Protein AF-A0A973DZX0-F1 (afdb_monomer_lite)

Radius of gyration: 17.75 Å; chains: 1; bounding box: 36×29×49 Å

Foldseek 3Di:
DDPLLVVLLVVLVVVQVPDPDGDDPVRSVVSSVVSSVVVLVVVLVVLVVQLVVLCPDDPVCNVVSVVSNVVSVVVNVVVVVVVVVVD

Secondary structure (DSSP, 8-state):
--HHHHHHHHHHHHHHHH-SSPPPHHHHHHHHHHHHHHHHHHHHHHHHHHHHHHTTS-GGGHHHHHHHHHHHHHHHHHHHHHHHHT-

pLDDT: mean 84.05, std 7.31, range [49.56, 92.56]

Sequence (87 aa):
MDKFQTIAEEATTKINKLLTSKLDDKQQSDVANIVERAVIQAVLESQHRAVDAALRCPEADQDMAHKIATAIRQKNDILIVNLSSQR

Structure (mmCIF, N/CA/C/O backbone):
data_AF-A0A973DZX0-F1
#
_entry.id   AF-A0A973DZX0-F1
#
loop_
_atom_site.group_PDB
_atom_site.id
_atom_site.type_symbol
_atom_site.label_atom_id
_atom_site.label_alt_id
_atom_site.label_comp_id
_atom_site.label_asym_id
_atom_site.label_entity_id
_atom_site.label_seq_id
_atom_site.pdbx_PDB_ins_code
_atom_site.Cartn_x
_atom_site.Cartn_y
_atom_site.Cartn_z
_atom_site.occupancy
_atom_site.B_iso_or_equiv
_atom_site.auth_seq_id
_atom_site.auth_comp_id
_atom_site.auth_asym_id
_atom_site.auth_atom_id
_atom_site.pdbx_PDB_model_num
ATOM 1 N N . MET A 1 1 ? -11.033 10.981 -0.747 1.00 49.56 1 MET A N 1
ATOM 2 C CA . MET A 1 1 ? -11.024 9.694 -0.026 1.00 49.56 1 MET A CA 1
ATOM 3 C C . MET A 1 1 ? -9.882 8.890 -0.614 1.00 49.56 1 MET A C 1
ATOM 5 O O . MET A 1 1 ? -9.956 8.546 -1.791 1.00 49.56 1 MET A O 1
ATOM 9 N N . ASP A 1 2 ? -8.790 8.755 0.134 1.00 74.75 2 ASP A N 1
ATOM 10 C CA . ASP A 1 2 ? -7.562 8.107 -0.327 1.00 74.75 2 ASP A CA 1
ATOM 11 C C . ASP A 1 2 ? -7.825 6.606 -0.54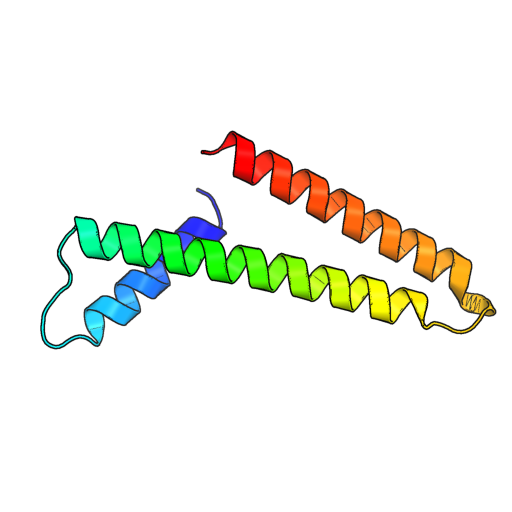6 1.00 74.75 2 ASP A C 1
ATOM 13 O O . ASP A 1 2 ? -8.389 5.935 0.319 1.00 74.75 2 ASP A O 1
ATOM 17 N N . LYS A 1 3 ? -7.491 6.067 -1.727 1.00 82.06 3 LYS A N 1
ATOM 18 C CA . LYS A 1 3 ? -7.830 4.672 -2.082 1.00 82.06 3 LYS A CA 1
ATOM 19 C C . LYS A 1 3 ? -7.196 3.671 -1.113 1.00 82.06 3 LYS A C 1
ATOM 21 O O . LYS A 1 3 ? -7.764 2.605 -0.888 1.00 82.06 3 LYS A O 1
ATOM 26 N N . PHE A 1 4 ? -6.036 4.009 -0.548 1.00 83.12 4 PHE A N 1
ATOM 27 C CA . PHE A 1 4 ? -5.334 3.174 0.426 1.00 83.12 4 PHE A CA 1
ATOM 28 C C . PHE A 1 4 ? -6.038 3.154 1.777 1.00 83.12 4 PHE A C 1
ATOM 30 O O . PHE A 1 4 ? -6.220 2.077 2.343 1.00 83.12 4 PHE A O 1
ATOM 37 N N . GLN A 1 5 ? -6.523 4.310 2.229 1.00 84.12 5 GLN A N 1
ATOM 38 C CA . GLN A 1 5 ? -7.323 4.422 3.439 1.00 84.12 5 GLN A CA 1
ATOM 39 C C . GLN A 1 5 ? -8.608 3.590 3.332 1.00 84.12 5 GLN A C 1
ATOM 41 O O . GLN A 1 5 ? -8.912 2.819 4.235 1.00 84.12 5 GLN A O 1
ATOM 46 N N . THR A 1 6 ? -9.317 3.642 2.199 1.00 88.31 6 THR A N 1
ATOM 47 C CA . THR A 1 6 ? -10.512 2.803 1.993 1.00 88.31 6 THR A CA 1
ATOM 48 C C . THR A 1 6 ? -10.185 1.306 2.052 1.00 88.31 6 THR A C 1
ATOM 50 O O . THR A 1 6 ? -10.889 0.545 2.713 1.00 88.31 6 THR A O 1
ATOM 53 N N . ILE A 1 7 ? -9.091 0.868 1.416 1.00 89.12 7 ILE A N 1
ATOM 54 C CA . ILE A 1 7 ? -8.638 -0.534 1.486 1.00 89.12 7 ILE A CA 1
ATOM 55 C C . ILE A 1 7 ? -8.316 -0.930 2.933 1.00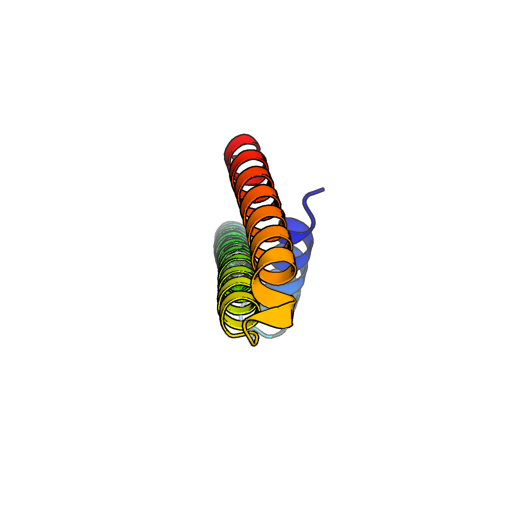 89.12 7 ILE A C 1
ATOM 57 O O . ILE A 1 7 ? -8.670 -2.028 3.370 1.00 89.12 7 ILE A O 1
ATOM 61 N N . ALA A 1 8 ? -7.658 -0.043 3.677 1.00 87.94 8 ALA A N 1
ATOM 62 C CA . ALA A 1 8 ? -7.302 -0.267 5.066 1.00 87.94 8 ALA A CA 1
ATOM 63 C C . ALA A 1 8 ? -8.532 -0.366 5.977 1.00 87.94 8 ALA A C 1
ATOM 65 O O . ALA A 1 8 ? -8.639 -1.314 6.750 1.00 87.94 8 ALA A O 1
ATOM 66 N N . GLU A 1 9 ? -9.495 0.544 5.845 1.00 90.06 9 GLU A N 1
ATOM 67 C CA . GLU A 1 9 ? -10.753 0.535 6.601 1.00 90.06 9 GLU A CA 1
ATOM 68 C C . GLU A 1 9 ? -11.582 -0.728 6.318 1.00 90.06 9 GLU A C 1
ATOM 70 O O . GLU A 1 9 ? -12.098 -1.374 7.240 1.00 90.06 9 GLU A O 1
ATOM 75 N N . GLU A 1 10 ? -11.670 -1.144 5.052 1.00 92.19 10 GLU A N 1
ATOM 76 C CA . GLU A 1 10 ? -12.339 -2.388 4.671 1.00 92.19 10 GLU A CA 1
ATOM 77 C C . GLU A 1 10 ? -11.647 -3.623 5.259 1.00 92.19 10 GLU A C 1
ATOM 79 O O . GLU A 1 10 ? -12.315 -4.547 5.738 1.00 92.19 10 GLU A O 1
ATOM 84 N N . ALA A 1 11 ? -10.315 -3.662 5.219 1.00 90.75 11 ALA A N 1
ATOM 85 C CA . ALA A 1 11 ? -9.531 -4.753 5.781 1.00 90.75 11 ALA A CA 1
ATOM 86 C C . ALA A 1 11 ? -9.689 -4.821 7.304 1.00 90.75 11 ALA A C 1
ATOM 88 O O . ALA A 1 11 ? -10.000 -5.890 7.829 1.00 90.75 11 ALA A O 1
ATOM 89 N N . THR A 1 12 ? -9.584 -3.688 8.003 1.00 91.25 12 THR A N 1
ATOM 90 C CA . THR A 1 12 ? -9.838 -3.582 9.446 1.00 91.25 12 THR A CA 1
ATOM 91 C C . THR A 1 12 ? -11.241 -4.060 9.790 1.00 91.25 12 THR A C 1
ATOM 93 O O . THR A 1 12 ? -11.417 -4.844 10.721 1.00 91.25 12 THR A O 1
ATOM 96 N N . THR A 1 13 ? -12.245 -3.681 8.997 1.00 91.81 13 THR A N 1
ATOM 97 C CA . THR A 1 13 ? -13.628 -4.139 9.184 1.00 91.81 13 THR A CA 1
ATOM 98 C C . THR A 1 13 ? -13.743 -5.658 9.043 1.00 91.81 13 THR A C 1
ATOM 100 O O . THR A 1 13 ? -14.415 -6.310 9.846 1.00 91.81 13 THR A O 1
ATOM 103 N N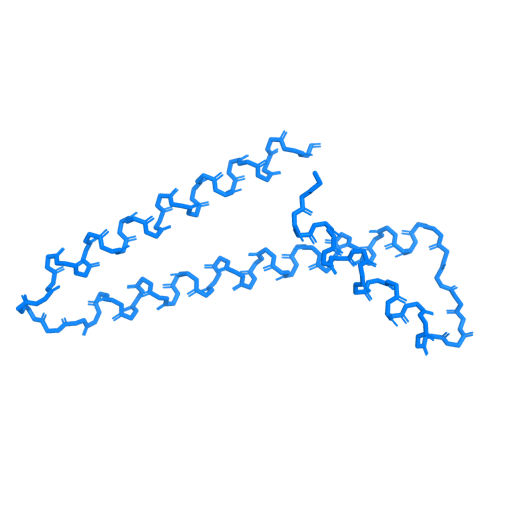 . LYS A 1 14 ? -13.089 -6.253 8.038 1.00 91.81 14 LYS A N 1
ATOM 104 C CA . LYS A 1 14 ? -13.064 -7.712 7.836 1.00 91.81 14 LYS A CA 1
ATOM 105 C C . LYS A 1 14 ? -12.344 -8.424 8.985 1.00 91.81 14 LYS A C 1
ATOM 107 O O . LYS A 1 14 ? -12.866 -9.415 9.486 1.00 91.81 14 LYS A O 1
ATOM 112 N N . ILE A 1 15 ? -11.214 -7.891 9.453 1.00 90.50 15 ILE A N 1
ATOM 113 C CA . ILE A 1 15 ? -10.470 -8.415 10.608 1.00 90.50 15 ILE A CA 1
ATOM 114 C C . ILE A 1 15 ? -11.345 -8.363 11.864 1.00 90.50 15 ILE A C 1
ATOM 116 O O . ILE A 1 15 ? -11.544 -9.383 12.518 1.00 90.50 15 ILE A O 1
ATOM 120 N N . ASN A 1 16 ? -11.963 -7.217 12.158 1.00 90.38 16 ASN A N 1
ATOM 121 C CA . ASN A 1 16 ? -12.823 -7.044 13.329 1.00 90.38 16 ASN A CA 1
ATOM 122 C C . ASN A 1 16 ? -14.059 -7.965 13.292 1.00 90.38 16 ASN A C 1
ATOM 124 O O . ASN A 1 16 ? -14.572 -8.386 14.329 1.00 90.38 16 ASN A O 1
ATOM 128 N N . LYS A 1 17 ? -14.552 -8.326 12.099 1.00 92.19 17 LYS A N 1
ATOM 129 C CA . LYS A 1 17 ? -15.627 -9.320 11.933 1.00 92.19 17 LYS A CA 1
ATOM 130 C C . LYS A 1 17 ? -15.198 -10.744 12.297 1.00 92.19 17 LYS A C 1
ATOM 132 O O . LYS A 1 17 ? -16.041 -11.476 12.802 1.00 92.19 17 LYS A O 1
ATOM 137 N N . LEU A 1 18 ? -13.938 -11.113 12.064 1.00 91.56 18 LEU A N 1
ATOM 138 C CA . LEU A 1 18 ? -13.397 -12.448 12.353 1.00 91.56 18 LEU A CA 1
ATOM 139 C C . LEU A 1 18 ? -13.012 -12.641 13.825 1.00 91.56 18 LEU A C 1
ATOM 141 O O . LEU A 1 18 ? -12.964 -13.773 14.300 1.00 91.56 18 LEU A O 1
ATOM 145 N N . LEU A 1 19 ? -12.727 -11.554 14.543 1.00 91.19 19 LEU A N 1
ATOM 146 C CA . LEU A 1 19 ? -12.336 -11.617 15.946 1.00 91.19 19 LEU A CA 1
ATOM 147 C C . LEU A 1 19 ? -13.535 -11.909 16.858 1.00 91.19 19 LEU A C 1
ATOM 149 O O . LEU A 1 19 ? -14.595 -11.287 16.744 1.00 91.19 19 LEU A O 1
ATOM 153 N N . THR A 1 20 ? -13.330 -12.825 17.806 1.00 87.81 20 THR A N 1
ATOM 154 C CA . THR A 1 20 ? -14.306 -13.172 18.852 1.00 87.81 20 THR A CA 1
ATOM 155 C C . THR A 1 20 ? -14.573 -11.989 19.785 1.00 87.81 20 THR A C 1
ATOM 157 O O . THR A 1 20 ? -15.712 -11.743 20.173 1.00 87.81 20 THR A O 1
ATOM 160 N N . SER A 1 21 ? -13.529 -11.225 20.112 1.00 91.00 21 SER A N 1
ATOM 161 C CA . SER A 1 21 ? -13.606 -9.951 20.828 1.00 91.00 21 SER A CA 1
ATOM 162 C C . SER A 1 21 ? -13.414 -8.801 19.846 1.00 91.00 21 SER A C 1
ATOM 164 O O . SER A 1 21 ? -12.420 -8.776 19.118 1.00 91.00 21 SER A O 1
ATOM 166 N N . LYS A 1 22 ? -14.345 -7.845 19.831 1.00 89.62 22 LYS A N 1
ATOM 167 C CA . LYS A 1 22 ? -14.241 -6.674 18.957 1.00 89.62 22 LYS A CA 1
ATOM 168 C C . LYS A 1 22 ? -13.089 -5.777 19.387 1.00 89.62 22 LYS A C 1
ATOM 170 O O . LYS A 1 22 ? -12.858 -5.593 20.578 1.00 89.62 22 LYS A O 1
ATOM 175 N N . LEU A 1 23 ? -12.402 -5.230 18.392 1.00 89.75 23 LEU A N 1
ATOM 176 C CA . LEU A 1 23 ? -11.412 -4.181 18.582 1.00 89.75 23 LEU A CA 1
ATOM 177 C C . LEU A 1 23 ? -12.120 -2.899 19.025 1.00 89.75 23 LEU A C 1
ATOM 179 O O . LEU A 1 23 ? -13.174 -2.562 18.476 1.00 89.75 23 LEU A O 1
ATOM 183 N N . ASP A 1 24 ? -11.537 -2.180 19.977 1.00 92.56 24 ASP A N 1
ATOM 184 C CA . ASP A 1 24 ? -11.980 -0.824 20.307 1.00 92.56 24 ASP A CA 1
ATOM 185 C C . ASP A 1 24 ? -11.622 0.176 19.188 1.00 92.56 24 ASP A C 1
ATOM 187 O O . ASP A 1 24 ? -10.900 -0.152 18.243 1.00 92.56 24 ASP A O 1
ATOM 191 N N . ASP A 1 25 ? -12.141 1.402 19.265 1.00 89.50 25 ASP A N 1
ATOM 192 C CA . ASP A 1 25 ? -11.959 2.409 18.209 1.00 89.50 25 ASP A CA 1
ATOM 193 C C . ASP A 1 25 ? -10.484 2.769 17.980 1.00 89.50 25 ASP A C 1
ATOM 195 O O . ASP A 1 25 ? -10.057 3.010 16.846 1.00 89.50 25 ASP A O 1
ATOM 199 N N . LYS A 1 26 ? -9.675 2.758 19.045 1.00 91.06 26 LYS A N 1
ATOM 200 C CA . LYS A 1 26 ? -8.243 3.045 18.956 1.00 91.06 26 LYS A CA 1
ATOM 201 C C . LYS A 1 26 ? -7.514 1.900 18.260 1.00 91.06 26 LYS A C 1
ATOM 203 O O . LYS A 1 26 ? -6.737 2.139 17.342 1.00 91.06 26 LYS A O 1
ATOM 208 N N . GLN A 1 27 ? -7.819 0.664 18.636 1.00 90.56 27 GLN A N 1
ATOM 209 C CA . GLN A 1 27 ? -7.274 -0.536 18.016 1.00 90.56 27 GLN A CA 1
ATOM 210 C C . GLN A 1 27 ? -7.677 -0.650 16.543 1.00 90.56 27 GLN A C 1
ATOM 212 O O . GLN A 1 27 ? -6.855 -1.031 15.715 1.00 90.56 27 GLN A O 1
ATOM 217 N N . GLN A 1 28 ? -8.916 -0.301 16.187 1.00 91.00 28 GLN A N 1
ATOM 218 C CA . GLN A 1 28 ? -9.353 -0.277 14.789 1.00 91.00 28 GLN A CA 1
ATOM 219 C C . GLN A 1 28 ? -8.574 0.764 13.975 1.00 91.00 28 GLN A C 1
ATOM 221 O O . GLN A 1 28 ? -8.118 0.452 12.874 1.00 91.00 28 GLN A O 1
ATOM 226 N N . SER A 1 29 ? -8.361 1.961 14.526 1.00 89.31 29 SER A N 1
ATOM 227 C CA . SER A 1 29 ? -7.536 2.996 13.892 1.00 89.31 29 SER A CA 1
ATOM 228 C C . SER A 1 29 ? -6.081 2.545 13.713 1.00 89.31 29 SER A C 1
ATOM 230 O O . SER A 1 29 ? -5.520 2.654 12.622 1.00 89.31 29 SER A O 1
ATOM 232 N N . ASP A 1 30 ? -5.479 1.945 14.743 1.00 90.31 30 ASP A N 1
ATOM 233 C CA . ASP A 1 30 ? -4.106 1.434 14.679 1.00 90.31 30 ASP A CA 1
ATOM 234 C C . ASP A 1 30 ? -3.966 0.314 13.634 1.00 90.31 30 ASP A C 1
ATOM 236 O O . ASP A 1 30 ? -3.024 0.319 12.839 1.00 90.31 30 ASP A O 1
ATOM 240 N N . VAL A 1 31 ? -4.928 -0.613 13.568 1.00 90.38 31 VAL A N 1
ATOM 241 C CA . VAL A 1 31 ? -4.950 -1.674 12.549 1.00 90.38 31 VAL A CA 1
ATOM 242 C C . VAL A 1 31 ? -5.117 -1.088 11.147 1.00 90.38 31 VAL A C 1
ATOM 24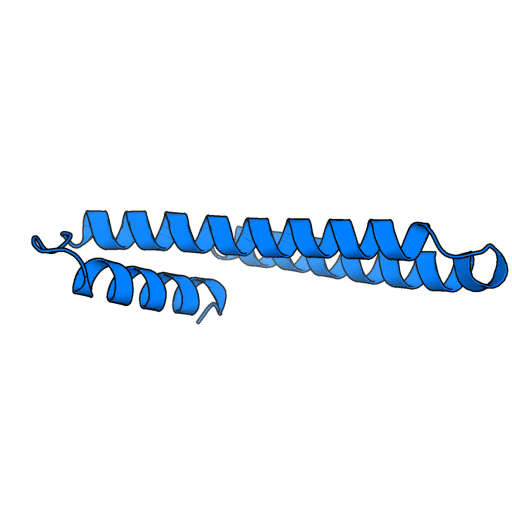4 O O . VAL A 1 31 ? -4.393 -1.503 10.243 1.00 90.38 31 VAL A O 1
ATOM 247 N N . ALA A 1 32 ? -5.997 -0.099 10.956 1.00 90.00 32 ALA A N 1
ATOM 248 C CA . ALA A 1 32 ? -6.149 0.572 9.665 1.00 90.00 32 ALA A CA 1
ATOM 249 C C . ALA A 1 32 ? -4.828 1.227 9.226 1.00 90.00 32 ALA A C 1
ATOM 251 O O . ALA A 1 32 ? -4.353 0.969 8.124 1.00 90.00 32 ALA A O 1
ATOM 252 N N . ASN A 1 33 ? -4.158 1.956 10.118 1.00 87.94 33 ASN A N 1
ATOM 253 C CA . ASN A 1 33 ? -2.855 2.562 9.832 1.00 87.94 33 ASN A CA 1
ATOM 254 C C . ASN A 1 33 ? -1.778 1.524 9.471 1.00 87.94 33 ASN A C 1
ATOM 256 O O . ASN A 1 33 ? -0.942 1.764 8.596 1.00 87.94 33 ASN A O 1
ATOM 260 N N . ILE A 1 34 ? -1.770 0.366 10.140 1.00 91.06 34 ILE A N 1
ATOM 261 C CA . ILE A 1 34 ? -0.837 -0.729 9.836 1.00 91.06 34 ILE A CA 1
ATOM 262 C C . ILE A 1 34 ? -1.111 -1.293 8.441 1.00 91.06 34 ILE A C 1
ATOM 264 O O . ILE A 1 34 ? -0.176 -1.454 7.653 1.00 91.06 34 ILE A O 1
ATOM 268 N N . VAL A 1 35 ? -2.378 -1.574 8.123 1.00 90.06 35 VAL A N 1
ATOM 269 C CA . VAL A 1 35 ? -2.763 -2.119 6.816 1.00 90.06 35 VAL A CA 1
ATOM 270 C C . VAL A 1 35 ? -2.450 -1.123 5.707 1.00 90.06 35 VAL A C 1
ATOM 272 O O . VAL A 1 35 ? -1.856 -1.506 4.702 1.00 90.06 35 VAL A O 1
ATOM 275 N N . GLU A 1 36 ? -2.788 0.150 5.893 1.00 88.69 36 GLU A N 1
ATOM 276 C CA . GLU A 1 36 ? -2.510 1.202 4.919 1.00 88.69 36 GLU A CA 1
ATOM 277 C C . GLU A 1 36 ? -1.014 1.267 4.588 1.00 88.69 36 GLU A C 1
ATOM 279 O O . GLU A 1 36 ? -0.623 1.189 3.421 1.00 88.69 36 GLU A O 1
ATOM 284 N N . ARG A 1 37 ? -0.157 1.313 5.617 1.00 87.56 37 ARG A N 1
ATOM 285 C CA . ARG A 1 37 ? 1.303 1.327 5.444 1.00 87.56 37 ARG A CA 1
ATOM 286 C C . ARG A 1 37 ? 1.816 0.082 4.728 1.00 87.56 37 ARG A C 1
ATOM 288 O O . ARG A 1 37 ? 2.662 0.207 3.844 1.00 87.56 37 ARG A O 1
ATOM 295 N N . ALA A 1 38 ? 1.308 -1.097 5.080 1.00 88.44 38 ALA A N 1
ATOM 296 C CA . ALA A 1 38 ? 1.706 -2.348 4.444 1.00 88.44 38 ALA A CA 1
ATOM 297 C C . ALA A 1 38 ? 1.332 -2.376 2.952 1.00 88.44 38 ALA A C 1
ATOM 299 O O . ALA A 1 38 ? 2.136 -2.804 2.123 1.00 88.44 38 ALA A O 1
ATOM 300 N N . VAL A 1 39 ? 0.145 -1.876 2.590 1.00 89.31 39 VAL A N 1
ATOM 301 C CA . VAL A 1 39 ? -0.296 -1.789 1.190 1.00 89.31 39 VAL A CA 1
ATOM 302 C C . VAL A 1 39 ? 0.552 -0.783 0.412 1.00 89.31 39 VAL A C 1
ATOM 304 O O . VAL A 1 39 ? 1.009 -1.107 -0.684 1.00 89.31 39 VAL A O 1
ATOM 307 N N . ILE A 1 40 ? 0.818 0.402 0.975 1.00 87.94 40 ILE A N 1
ATOM 308 C CA . ILE A 1 40 ? 1.698 1.406 0.354 1.00 87.94 40 ILE A CA 1
ATOM 309 C C . ILE A 1 40 ? 3.084 0.806 0.094 1.00 87.94 40 ILE A C 1
ATOM 311 O O . ILE A 1 40 ? 3.600 0.901 -1.021 1.00 87.94 40 ILE A O 1
ATOM 315 N N . GLN A 1 41 ? 3.669 0.137 1.092 1.00 87.31 41 GLN A N 1
ATOM 316 C CA . GLN A 1 41 ? 4.975 -0.502 0.952 1.00 87.31 41 GLN A CA 1
ATOM 317 C C . GLN A 1 41 ? 4.964 -1.584 -0.135 1.00 87.31 41 GLN A C 1
ATOM 319 O O . GLN A 1 41 ? 5.840 -1.589 -1.000 1.00 87.31 41 GLN A O 1
ATOM 324 N N . ALA A 1 42 ? 3.955 -2.459 -0.150 1.00 86.88 42 ALA A N 1
ATOM 325 C CA . ALA A 1 42 ? 3.837 -3.510 -1.157 1.00 86.88 42 ALA A CA 1
ATOM 326 C C . ALA A 1 42 ? 3.734 -2.945 -2.586 1.00 86.88 42 ALA A C 1
ATOM 328 O O . ALA A 1 42 ? 4.337 -3.494 -3.514 1.00 86.88 42 ALA A O 1
ATOM 329 N N . VAL A 1 43 ? 3.008 -1.835 -2.771 1.00 87.75 43 VAL A N 1
ATOM 330 C CA . VAL A 1 43 ? 2.902 -1.148 -4.067 1.00 87.75 43 VAL A CA 1
ATOM 331 C C . VAL A 1 43 ? 4.254 -0.577 -4.491 1.00 87.75 43 VAL A C 1
ATOM 333 O O . VAL A 1 43 ? 4.693 -0.864 -5.607 1.00 87.75 43 VAL A O 1
ATOM 336 N N . LEU A 1 44 ? 4.946 0.143 -3.605 1.00 85.31 44 LEU A N 1
ATOM 337 C CA . LEU A 1 44 ? 6.266 0.710 -3.898 1.00 85.31 44 LEU A CA 1
ATOM 338 C C . LEU A 1 44 ? 7.287 -0.381 -4.252 1.00 85.31 44 LEU A C 1
ATOM 340 O O . LEU A 1 44 ? 7.980 -0.283 -5.267 1.00 85.31 44 LEU A O 1
ATOM 344 N N . GLU A 1 45 ? 7.336 -1.469 -3.482 1.00 87.44 45 GLU A N 1
ATOM 345 C CA . GLU A 1 45 ? 8.210 -2.611 -3.770 1.00 87.44 45 GLU A CA 1
ATOM 346 C C . GLU A 1 45 ? 7.876 -3.278 -5.109 1.00 87.44 45 GLU A C 1
ATOM 348 O O . GLU A 1 45 ? 8.777 -3.644 -5.866 1.00 87.44 45 GLU A O 1
ATOM 353 N N . SER A 1 46 ? 6.589 -3.430 -5.441 1.00 84.62 46 SER A N 1
ATOM 354 C CA . SER A 1 46 ? 6.176 -4.007 -6.725 1.00 84.62 46 SER A CA 1
ATOM 355 C C . SER A 1 46 ? 6.634 -3.159 -7.915 1.00 84.62 46 SER A C 1
ATOM 357 O O . SER A 1 46 ? 7.067 -3.701 -8.933 1.00 84.62 46 SER A O 1
ATOM 359 N N . GLN A 1 47 ? 6.610 -1.834 -7.763 1.00 83.81 47 GLN A N 1
ATOM 360 C CA . GLN A 1 47 ? 7.063 -0.887 -8.774 1.00 83.81 47 GLN A CA 1
ATOM 361 C C . GLN A 1 47 ? 8.586 -0.919 -8.928 1.00 83.81 47 GLN A C 1
ATOM 363 O O . GLN A 1 47 ? 9.072 -0.924 -10.056 1.00 83.81 47 GLN A O 1
ATOM 368 N N . HIS A 1 48 ? 9.342 -1.033 -7.831 1.00 82.50 48 HIS A N 1
ATOM 369 C CA . HIS A 1 48 ? 10.790 -1.257 -7.901 1.00 82.50 48 HIS A CA 1
ATOM 370 C C . HIS A 1 48 ? 11.130 -2.552 -8.641 1.00 82.50 48 HIS A C 1
ATOM 372 O O . HIS A 1 48 ? 11.944 -2.530 -9.560 1.00 82.50 48 HIS A O 1
ATOM 378 N N . ARG A 1 49 ? 10.432 -3.656 -8.343 1.00 82.50 49 ARG A N 1
ATOM 379 C CA . ARG A 1 49 ? 10.617 -4.917 -9.080 1.00 82.50 49 ARG A CA 1
ATOM 380 C C . ARG A 1 49 ? 10.293 -4.782 -10.570 1.00 82.50 49 ARG A C 1
ATOM 382 O O . ARG A 1 49 ? 10.981 -5.378 -11.391 1.00 82.50 49 ARG A O 1
ATOM 389 N N . ALA A 1 50 ? 9.271 -4.003 -10.930 1.00 79.81 50 ALA A N 1
ATOM 390 C CA . ALA A 1 50 ? 8.932 -3.741 -12.330 1.00 79.81 50 ALA A CA 1
ATOM 391 C C . ALA A 1 50 ? 10.025 -2.933 -13.051 1.00 79.81 50 ALA A C 1
ATOM 393 O O . ALA A 1 50 ? 10.358 -3.238 -14.195 1.00 79.81 50 ALA A O 1
ATOM 394 N N . VAL A 1 51 ? 10.620 -1.945 -12.373 1.00 78.50 51 VAL A N 1
ATOM 395 C CA . VAL A 1 51 ? 11.789 -1.204 -12.872 1.00 78.50 51 VAL A CA 1
ATOM 396 C C . VAL A 1 51 ? 12.973 -2.146 -13.082 1.00 78.50 51 VAL A C 1
ATOM 398 O O . VAL A 1 51 ? 13.567 -2.142 -14.156 1.00 78.50 51 VAL A O 1
ATOM 401 N N . ASP A 1 52 ? 13.289 -2.981 -12.094 1.00 81.69 52 ASP A N 1
ATOM 402 C CA . ASP A 1 52 ? 14.406 -3.924 -12.177 1.00 81.69 52 ASP A CA 1
ATOM 403 C C . ASP A 1 52 ? 14.212 -4.942 -13.305 1.00 81.69 52 ASP A C 1
ATOM 405 O O . ASP A 1 52 ? 15.168 -5.294 -13.993 1.00 81.69 52 ASP A O 1
ATOM 409 N N . ALA A 1 53 ? 12.976 -5.401 -13.521 1.00 80.69 53 ALA A N 1
ATOM 410 C CA . ALA A 1 53 ? 12.637 -6.280 -14.631 1.00 80.69 53 ALA A CA 1
ATOM 411 C C . ALA A 1 53 ? 12.817 -5.581 -15.986 1.00 80.69 53 ALA A C 1
ATOM 413 O O . ALA A 1 53 ? 13.414 -6.167 -16.886 1.00 80.69 53 ALA A O 1
ATOM 414 N N . ALA A 1 54 ? 12.367 -4.328 -16.121 1.00 75.38 54 ALA A N 1
ATOM 415 C CA . ALA A 1 54 ? 12.551 -3.552 -17.346 1.00 75.38 54 ALA A CA 1
ATOM 416 C C . ALA A 1 54 ? 14.041 -3.366 -17.672 1.00 75.38 54 ALA A C 1
ATOM 418 O O . ALA A 1 54 ? 14.462 -3.579 -18.804 1.00 75.38 54 ALA A O 1
ATOM 419 N N . LEU A 1 55 ? 14.866 -3.046 -16.671 1.00 77.00 55 LEU A N 1
ATOM 420 C CA . LEU A 1 55 ? 16.307 -2.837 -16.847 1.00 77.00 55 LEU A CA 1
ATOM 421 C C . LEU A 1 55 ? 17.088 -4.106 -17.237 1.00 77.00 55 LEU A C 1
ATOM 423 O O . LEU A 1 55 ? 18.247 -4.001 -17.629 1.00 77.00 55 LEU A O 1
ATOM 427 N N . ARG A 1 56 ? 16.477 -5.294 -17.154 1.00 81.81 56 ARG A N 1
ATOM 428 C CA . ARG A 1 56 ? 17.072 -6.569 -17.594 1.00 81.81 56 ARG A CA 1
ATOM 429 C C . ARG A 1 56 ? 16.755 -6.922 -19.054 1.00 81.81 56 ARG A C 1
ATOM 431 O O . ARG A 1 56 ? 17.072 -8.033 -19.477 1.00 81.81 56 ARG A O 1
ATOM 438 N N . CYS A 1 57 ? 16.132 -6.023 -19.818 1.00 76.38 57 CYS A N 1
ATOM 439 C CA . CYS A 1 57 ? 15.865 -6.245 -21.239 1.00 76.38 57 CYS A CA 1
ATOM 440 C C . CYS A 1 57 ? 17.154 -6.286 -22.093 1.00 76.38 57 CYS A C 1
ATOM 442 O O . CYS A 1 57 ? 18.154 -5.662 -21.726 1.00 76.38 57 CYS A O 1
ATOM 444 N N . PRO A 1 58 ? 17.136 -6.989 -23.246 1.00 78.81 58 PRO A N 1
ATOM 445 C CA . PRO A 1 58 ? 18.229 -6.970 -24.223 1.00 78.81 58 PRO A CA 1
ATOM 446 C C . PRO A 1 58 ? 18.566 -5.548 -24.705 1.00 78.81 58 PRO A C 1
ATOM 448 O O . PRO A 1 58 ? 17.694 -4.681 -24.713 1.00 78.81 58 PRO A O 1
ATOM 451 N N . GLU A 1 59 ? 19.801 -5.317 -25.172 1.00 73.44 59 GLU A N 1
ATOM 452 C CA . GLU A 1 59 ? 20.291 -3.992 -25.617 1.00 73.44 59 GLU A CA 1
ATOM 453 C C . GLU A 1 59 ? 19.363 -3.281 -26.614 1.00 73.44 59 GLU A C 1
ATOM 455 O O . GLU A 1 59 ? 19.210 -2.064 -26.547 1.00 73.44 59 GLU A O 1
ATOM 460 N N .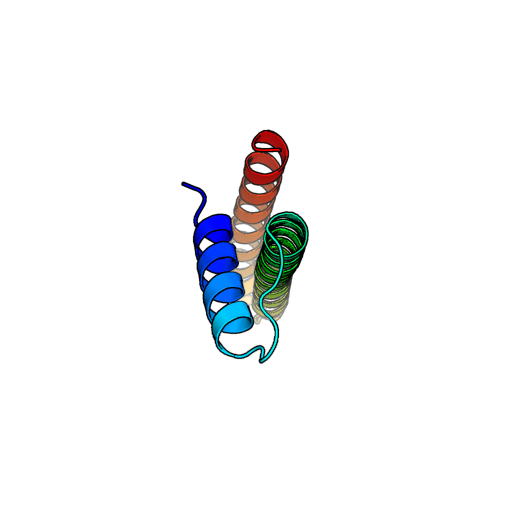 ALA A 1 60 ? 18.688 -4.031 -27.491 1.00 76.12 60 ALA A N 1
ATOM 461 C CA . ALA A 1 60 ? 17.750 -3.481 -28.471 1.00 76.12 60 ALA A CA 1
ATOM 462 C C . ALA A 1 60 ? 16.579 -2.702 -27.835 1.00 76.12 60 ALA A C 1
ATOM 464 O O . ALA A 1 60 ? 16.070 -1.763 -28.443 1.00 76.12 60 ALA A O 1
ATOM 465 N N . ASP A 1 61 ? 16.196 -3.050 -26.603 1.00 77.69 61 ASP A N 1
ATOM 466 C CA . ASP A 1 61 ? 15.065 -2.463 -25.881 1.00 77.69 61 ASP A CA 1
ATOM 467 C C . ASP A 1 61 ? 15.502 -1.605 -24.678 1.00 77.69 61 ASP A C 1
ATOM 469 O O . ASP A 1 61 ? 14.653 -1.089 -23.946 1.00 77.69 61 ASP A O 1
ATOM 473 N N . GLN A 1 62 ? 16.812 -1.417 -24.456 1.00 77.69 62 GLN A N 1
ATOM 474 C CA . GLN A 1 62 ? 17.338 -0.726 -23.268 1.00 77.69 62 GLN A CA 1
ATOM 475 C C . GLN A 1 62 ? 16.861 0.726 -23.145 1.00 77.69 62 GLN A C 1
ATOM 477 O O . GLN A 1 62 ? 16.515 1.166 -22.049 1.00 77.69 62 GLN A O 1
ATOM 482 N N . ASP A 1 63 ? 16.801 1.477 -24.248 1.00 82.69 63 ASP A N 1
ATOM 483 C CA . ASP A 1 63 ? 16.326 2.869 -24.224 1.00 82.69 63 ASP A CA 1
ATOM 484 C C . ASP A 1 63 ? 14.846 2.948 -23.804 1.00 82.69 63 ASP A C 1
ATOM 486 O O . ASP A 1 63 ? 14.454 3.765 -22.965 1.00 82.69 63 ASP A O 1
ATOM 490 N N . MET A 1 64 ? 14.018 2.032 -24.316 1.00 82.69 64 MET A N 1
ATOM 491 C CA . MET A 1 64 ? 12.612 1.928 -23.924 1.00 82.69 64 MET A CA 1
ATOM 492 C C . MET A 1 64 ? 12.474 1.493 -22.460 1.00 82.69 64 MET A C 1
ATOM 494 O O . MET A 1 64 ? 11.701 2.086 -21.703 1.00 82.69 64 MET A O 1
ATOM 498 N N . ALA A 1 65 ? 13.259 0.507 -22.028 1.00 80.69 65 ALA A N 1
ATOM 499 C CA . ALA A 1 65 ? 13.309 0.064 -20.642 1.00 80.69 65 ALA A CA 1
ATOM 500 C C . ALA A 1 65 ? 13.687 1.198 -19.676 1.00 80.69 65 ALA A C 1
ATOM 502 O O . ALA A 1 65 ? 13.036 1.369 -18.644 1.00 80.69 65 ALA A O 1
ATOM 503 N N . HIS A 1 66 ? 14.680 2.023 -20.021 1.00 81.06 66 HIS A N 1
ATOM 504 C CA . HIS A 1 66 ? 15.078 3.185 -19.225 1.00 81.06 66 HIS A CA 1
ATOM 505 C C . HIS A 1 66 ? 13.976 4.249 -19.141 1.00 81.06 66 HIS A C 1
ATOM 507 O O . HIS A 1 66 ? 13.748 4.815 -18.063 1.00 81.06 66 HIS A O 1
ATOM 513 N N . LYS A 1 67 ? 13.245 4.495 -20.235 1.00 86.06 67 LYS A N 1
ATOM 514 C CA . LYS A 1 67 ? 12.085 5.404 -20.249 1.00 86.06 67 LYS A CA 1
ATOM 515 C C . LYS A 1 67 ? 10.965 4.901 -19.340 1.00 86.06 67 LYS A C 1
ATOM 517 O O . LYS A 1 67 ? 10.452 5.666 -18.524 1.00 86.06 67 LYS A O 1
ATOM 522 N N . ILE A 1 68 ? 10.633 3.612 -19.421 1.00 82.44 68 ILE A N 1
ATOM 523 C CA . ILE A 1 68 ? 9.629 2.974 -18.555 1.00 82.44 68 ILE A CA 1
ATOM 524 C C . ILE A 1 68 ? 10.065 3.048 -17.088 1.00 82.44 68 ILE A C 1
ATOM 526 O O . ILE A 1 68 ? 9.284 3.468 -16.234 1.00 82.44 68 ILE A O 1
ATOM 530 N N . ALA A 1 69 ? 11.322 2.713 -16.797 1.00 81.38 69 ALA A N 1
ATOM 531 C CA . ALA A 1 69 ? 11.882 2.784 -15.453 1.00 81.38 69 ALA A CA 1
ATOM 532 C C . ALA A 1 69 ? 11.782 4.195 -14.854 1.00 81.38 69 ALA A C 1
ATOM 534 O O . ALA A 1 69 ? 11.378 4.368 -13.703 1.00 81.38 69 ALA A O 1
ATOM 535 N N . THR A 1 70 ? 12.111 5.212 -15.651 1.00 86.06 70 THR A N 1
ATOM 536 C CA . THR A 1 70 ? 12.032 6.623 -15.251 1.00 86.06 70 THR A CA 1
ATOM 537 C C . THR A 1 70 ? 10.592 7.040 -14.969 1.00 86.06 70 THR A C 1
ATOM 539 O O . THR A 1 70 ? 10.321 7.647 -13.935 1.00 86.06 70 THR A O 1
ATOM 542 N N . ALA A 1 71 ? 9.654 6.661 -15.840 1.00 86.31 71 ALA A N 1
ATOM 543 C CA . ALA A 1 71 ? 8.241 6.974 -15.661 1.00 86.31 71 ALA A CA 1
ATOM 544 C C . ALA A 1 71 ? 7.646 6.312 -14.406 1.00 86.31 71 ALA A C 1
ATOM 546 O O . ALA A 1 71 ? 6.829 6.925 -13.717 1.00 86.31 71 ALA A O 1
ATOM 547 N N . ILE A 1 72 ? 8.057 5.079 -14.083 1.00 82.69 72 ILE A N 1
ATOM 548 C CA . ILE A 1 72 ? 7.648 4.408 -12.842 1.00 82.69 72 ILE A CA 1
ATOM 549 C C . ILE A 1 72 ? 8.204 5.163 -11.629 1.00 82.69 72 ILE A C 1
ATOM 551 O O . ILE A 1 72 ? 7.434 5.508 -10.739 1.00 82.69 72 ILE A O 1
ATOM 555 N N . ARG A 1 73 ? 9.500 5.506 -11.619 1.00 82.44 73 ARG A N 1
ATOM 556 C CA . ARG A 1 73 ? 10.112 6.269 -10.513 1.00 82.44 73 ARG A CA 1
ATOM 557 C C . ARG A 1 73 ? 9.416 7.608 -10.270 1.00 82.44 73 ARG A C 1
ATOM 559 O O . ARG A 1 73 ? 9.035 7.887 -9.142 1.00 82.44 73 ARG A O 1
ATOM 566 N N . GLN A 1 74 ? 9.141 8.376 -11.324 1.00 86.19 74 GLN A N 1
ATOM 567 C CA . GLN A 1 74 ? 8.424 9.652 -11.206 1.00 86.19 74 GLN A CA 1
ATOM 568 C C . GLN A 1 74 ? 7.024 9.490 -10.599 1.00 86.19 74 GLN A C 1
ATOM 570 O O . GLN A 1 74 ? 6.604 10.301 -9.776 1.00 86.19 74 GLN A O 1
ATOM 575 N N . LYS A 1 75 ? 6.287 8.436 -10.976 1.00 85.88 75 LYS A N 1
ATOM 576 C CA . LYS A 1 75 ? 4.978 8.146 -10.373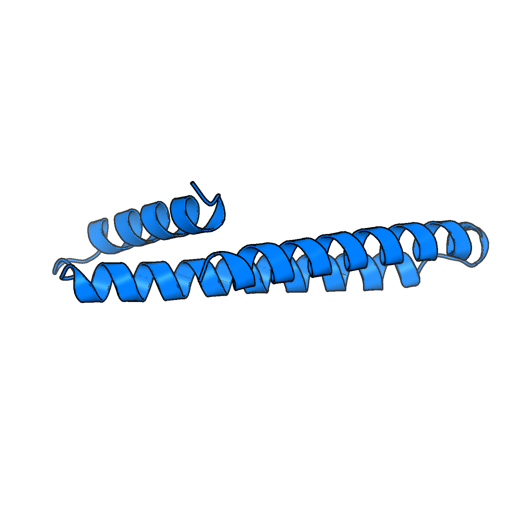 1.00 85.88 75 LYS A CA 1
ATOM 577 C C . LYS A 1 75 ? 5.099 7.785 -8.893 1.00 85.88 75 LYS A C 1
ATOM 579 O O . LYS A 1 75 ? 4.241 8.200 -8.117 1.00 85.88 75 LYS A O 1
ATOM 584 N N . ASN A 1 76 ? 6.143 7.053 -8.506 1.00 81.44 76 ASN A N 1
ATOM 585 C CA . ASN A 1 76 ? 6.407 6.714 -7.107 1.00 81.44 76 ASN A CA 1
ATOM 586 C C . ASN A 1 76 ? 6.717 7.967 -6.286 1.00 81.44 76 ASN A C 1
ATOM 588 O O . ASN A 1 76 ? 6.159 8.128 -5.205 1.00 81.44 76 ASN A O 1
ATOM 592 N N . ASP A 1 77 ? 7.534 8.877 -6.818 1.00 81.00 77 ASP A N 1
ATOM 593 C CA . ASP A 1 77 ? 7.880 10.130 -6.142 1.00 81.00 77 ASP A CA 1
ATOM 594 C C . ASP A 1 77 ? 6.632 10.989 -5.903 1.00 81.00 77 ASP A C 1
ATOM 596 O O . ASP A 1 77 ? 6.396 11.452 -4.788 1.00 81.00 77 ASP A O 1
ATOM 600 N N . ILE A 1 78 ? 5.774 11.133 -6.920 1.00 84.56 78 ILE A N 1
ATOM 601 C CA . ILE A 1 78 ? 4.493 11.846 -6.796 1.00 84.56 78 ILE A CA 1
ATOM 602 C C . ILE A 1 78 ? 3.588 11.172 -5.758 1.00 84.56 78 ILE A C 1
ATOM 604 O O . ILE A 1 78 ? 2.958 11.857 -4.953 1.00 84.56 78 ILE A O 1
ATOM 608 N N . LEU A 1 79 ? 3.519 9.838 -5.758 1.00 81.44 79 LEU A N 1
ATOM 609 C CA . LEU A 1 79 ? 2.728 9.084 -4.788 1.00 81.44 79 LEU A CA 1
ATOM 610 C C . LEU A 1 79 ? 3.219 9.331 -3.355 1.00 81.44 79 LEU A C 1
ATOM 612 O O . LEU A 1 79 ? 2.407 9.615 -2.478 1.00 81.44 79 LEU A O 1
ATOM 616 N N . ILE A 1 80 ? 4.533 9.268 -3.126 1.00 81.38 80 ILE A N 1
ATOM 617 C CA . ILE A 1 80 ? 5.147 9.529 -1.819 1.00 81.38 80 ILE A CA 1
ATOM 618 C C . ILE A 1 80 ? 4.861 10.963 -1.373 1.00 81.38 80 ILE A C 1
ATOM 620 O O . ILE A 1 80 ? 4.429 11.162 -0.238 1.00 81.38 80 ILE A O 1
ATOM 624 N N . VAL A 1 81 ? 5.046 11.950 -2.256 1.00 81.62 81 VAL A N 1
ATOM 625 C CA . VAL A 1 81 ? 4.756 13.360 -1.958 1.00 81.62 81 VAL A CA 1
ATOM 626 C C . VAL A 1 81 ? 3.289 13.532 -1.566 1.00 81.62 81 VAL A C 1
ATOM 628 O O . VAL A 1 81 ? 3.013 14.035 -0.480 1.00 81.62 81 VAL A O 1
ATOM 631 N N . ASN A 1 82 ? 2.351 13.033 -2.371 1.00 79.31 82 ASN A N 1
ATOM 632 C CA . ASN A 1 82 ? 0.918 13.167 -2.099 1.00 79.31 82 ASN A CA 1
ATOM 633 C C . ASN A 1 82 ? 0.489 12.481 -0.794 1.00 79.31 82 ASN A C 1
ATOM 635 O O . ASN A 1 82 ? -0.333 13.025 -0.061 1.00 79.31 82 ASN A O 1
ATOM 639 N N . LEU A 1 83 ? 1.040 11.305 -0.484 1.00 76.38 83 LEU A N 1
ATOM 640 C CA . LEU A 1 83 ? 0.774 10.617 0.783 1.00 76.38 83 LEU A CA 1
ATOM 641 C C . LEU A 1 83 ? 1.395 11.363 1.969 1.00 76.38 83 LEU A C 1
ATOM 643 O O . LEU A 1 83 ? 0.790 11.454 3.032 1.00 76.38 83 LEU A O 1
ATOM 647 N N . SER A 1 84 ? 2.591 11.930 1.795 1.00 71.94 84 SER A N 1
ATOM 648 C CA . SER A 1 84 ? 3.257 12.710 2.841 1.00 71.94 84 SER A CA 1
ATOM 649 C C . SER A 1 84 ? 2.549 14.034 3.139 1.00 71.94 84 SER A C 1
ATOM 651 O O . SER A 1 84 ? 2.541 14.456 4.287 1.00 71.94 84 SER A O 1
ATOM 653 N N . SER A 1 85 ? 1.928 14.666 2.137 1.00 72.19 85 SER A N 1
ATOM 654 C CA . SER A 1 85 ? 1.176 15.921 2.284 1.00 72.19 85 SER A CA 1
ATOM 655 C C . SER A 1 85 ? -0.247 15.742 2.825 1.00 72.19 85 SER A C 1
ATOM 657 O O . SER A 1 85 ? -0.888 16.734 3.156 1.00 72.19 85 SER A O 1
ATOM 659 N N . GLN A 1 86 ? -0.754 14.507 2.879 1.00 66.75 86 GLN A N 1
ATOM 660 C CA . GLN A 1 86 ? -2.062 14.169 3.458 1.00 66.75 86 GLN A CA 1
ATOM 661 C C . GLN A 1 86 ? -1.980 13.719 4.928 1.00 66.75 86 GLN A C 1
ATOM 663 O O . GLN A 1 86 ? -3.016 13.461 5.539 1.00 66.75 86 GLN A O 1
ATOM 668 N N . ARG A 1 87 ? -0.768 13.622 5.487 1.00 57.94 87 ARG A N 1
ATOM 669 C CA . ARG A 1 87 ? -0.522 13.423 6.922 1.00 57.94 87 ARG A CA 1
ATOM 670 C C . ARG A 1 87 ? -0.549 14.740 7.681 1.00 57.94 87 ARG A C 1
ATOM 672 O O . ARG A 1 87 ? -0.994 14.697 8.847 1.00 57.94 87 ARG A O 1
#